Protein AF-A0A290FU38-F1 (afdb_monomer_lite)

Foldseek 3Di:
DDPPPVVPPPLQFDPQPQQQQFDADPVGTGGDPQCRSRRGHDPPPDD

Radius of gyration: 14.72 Å; chains: 1; bounding box: 42×24×37 Å

InterPro domains:
  IPR036410 Heat shock protein DnaJ, cysteine-rich domain superfamily [SSF57938] (12-41)

Secondary structure (DSSP, 8-state):
--------------TTTTTSSEEEETTEEEE-TTTTTSSS-------

Structure (mmCIF, N/CA/C/O backbone):
data_AF-A0A290FU38-F1
#
_entry.id   AF-A0A290FU38-F1
#
loop_
_atom_site.group_PDB
_atom_site.id
_atom_site.type_symbol
_atom_site.label_atom_id
_atom_site.label_alt_id
_atom_site.label_comp_id
_atom_site.label_asym_id
_atom_site.label_entity_id
_atom_site.label_se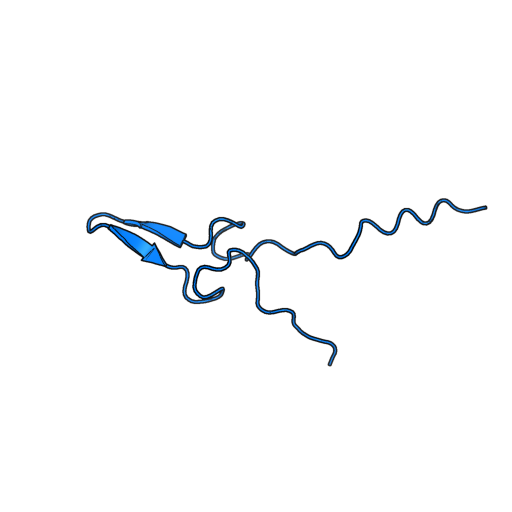q_id
_atom_site.pdbx_PDB_ins_code
_atom_site.Cartn_x
_atom_site.Cartn_y
_atom_site.Cartn_z
_atom_site.occupancy
_atom_site.B_iso_or_equiv
_atom_site.auth_seq_id
_atom_site.auth_comp_id
_atom_site.auth_asym_id
_atom_site.auth_atom_id
_atom_site.pdbx_PDB_model_num
ATOM 1 N N . MET A 1 1 ? 26.908 7.716 -29.125 1.00 48.28 1 MET A N 1
ATOM 2 C CA . MET A 1 1 ? 26.847 7.752 -27.648 1.00 48.28 1 MET A CA 1
ATOM 3 C C . MET A 1 1 ? 25.381 7.832 -27.295 1.00 48.28 1 MET A C 1
ATOM 5 O O . MET A 1 1 ? 24.871 8.901 -26.990 1.00 48.28 1 MET A O 1
ATOM 9 N N . GLU A 1 2 ? 24.686 6.712 -27.509 1.00 57.91 2 GLU A N 1
ATOM 10 C CA . GLU A 1 2 ? 23.278 6.575 -27.169 1.00 57.91 2 GLU A CA 1
ATOM 11 C C . GLU A 1 2 ? 23.097 6.789 -25.669 1.00 57.91 2 GLU A C 1
ATOM 13 O O . GLU A 1 2 ? 23.770 6.170 -24.843 1.00 57.91 2 GLU A O 1
ATOM 18 N N . ASN A 1 3 ? 22.199 7.715 -25.351 1.00 59.22 3 ASN A N 1
ATOM 19 C CA . ASN A 1 3 ? 21.745 8.020 -24.012 1.00 59.22 3 ASN A CA 1
ATOM 20 C C . ASN A 1 3 ? 20.977 6.797 -23.493 1.00 59.22 3 ASN A C 1
ATOM 22 O O . ASN A 1 3 ? 19.768 6.690 -23.669 1.00 59.22 3 ASN A O 1
ATOM 26 N N . GLN A 1 4 ? 21.679 5.825 -22.912 1.00 57.75 4 GLN A N 1
ATOM 27 C CA . GLN A 1 4 ? 21.043 4.799 -22.092 1.00 57.75 4 GLN A CA 1
ATOM 28 C C . GLN A 1 4 ? 20.750 5.418 -20.728 1.00 57.75 4 GLN A C 1
ATOM 30 O O . GLN A 1 4 ? 21.345 5.064 -19.712 1.00 57.75 4 GLN A O 1
ATOM 35 N N . GLU A 1 5 ? 19.813 6.363 -20.716 1.00 60.38 5 GLU A N 1
ATOM 36 C CA . GLU A 1 5 ? 18.959 6.553 -19.556 1.00 60.38 5 GLU A CA 1
ATOM 37 C C . GLU A 1 5 ? 18.243 5.215 -19.398 1.00 60.38 5 GLU A C 1
ATOM 39 O O . GLU A 1 5 ? 17.256 4.945 -20.070 1.00 60.38 5 GLU A O 1
ATOM 44 N N . GLN A 1 6 ? 18.816 4.302 -18.620 1.00 56.19 6 GLN A N 1
ATOM 45 C CA . GLN A 1 6 ? 18.050 3.186 -18.102 1.00 56.19 6 GLN A CA 1
ATOM 46 C C . GLN A 1 6 ? 17.123 3.836 -17.071 1.00 56.19 6 GLN A C 1
ATOM 48 O O . GLN A 1 6 ? 17.644 4.243 -16.027 1.00 56.19 6 GLN A O 1
ATOM 53 N N . PRO A 1 7 ? 15.817 4.061 -17.352 1.00 47.84 7 PRO A N 1
ATOM 54 C CA . PRO A 1 7 ? 14.908 4.510 -16.309 1.00 47.84 7 PRO A CA 1
ATOM 55 C C . PRO A 1 7 ? 15.005 3.458 -15.209 1.00 47.84 7 PRO A C 1
ATOM 57 O O . PRO A 1 7 ? 14.842 2.260 -15.441 1.00 47.84 7 PRO A O 1
ATOM 60 N N . GLY A 1 8 ? 15.549 3.907 -14.081 1.00 47.28 8 GLY A N 1
ATOM 61 C CA . GLY A 1 8 ? 16.154 3.030 -13.100 1.00 47.28 8 GLY A CA 1
ATOM 62 C C . GLY A 1 8 ? 15.115 2.086 -12.556 1.00 47.28 8 GLY A C 1
ATOM 63 O O . GLY A 1 8 ? 14.079 2.585 -12.146 1.00 47.28 8 GLY A O 1
ATOM 64 N N . THR A 1 9 ? 15.421 0.781 -12.551 1.00 52.31 9 THR A N 1
ATOM 65 C CA . THR A 1 9 ? 14.738 -0.248 -11.751 1.00 52.31 9 THR A CA 1
ATOM 66 C C . THR A 1 9 ? 13.330 0.195 -11.391 1.00 52.31 9 THR A C 1
ATOM 68 O O . THR A 1 9 ? 13.117 0.585 -10.240 1.00 52.31 9 THR A O 1
ATOM 71 N N . ASP A 1 10 ? 12.451 0.309 -12.398 1.00 54.34 10 ASP A N 1
ATOM 72 C CA . ASP A 1 10 ? 11.099 0.814 -12.206 1.00 54.34 10 ASP A CA 1
ATOM 73 C C . ASP A 1 10 ? 10.531 -0.016 -11.070 1.00 54.34 10 ASP A C 1
ATOM 75 O O . ASP A 1 10 ? 10.293 -1.215 -11.230 1.00 54.34 10 ASP A O 1
ATOM 79 N N . ALA A 1 11 ? 10.440 0.576 -9.881 1.00 61.12 11 ALA A N 1
ATOM 80 C CA . ALA A 1 11 ? 9.807 -0.055 -8.751 1.00 61.12 11 ALA A CA 1
ATOM 81 C C . ALA A 1 11 ? 8.345 -0.089 -9.159 1.00 61.12 11 ALA A C 1
ATOM 83 O O . ALA A 1 11 ? 7.607 0.856 -8.892 1.00 61.12 11 ALA A O 1
ATOM 84 N N . VAL A 1 12 ? 7.989 -1.117 -9.938 1.00 79.56 12 VAL A N 1
ATOM 85 C CA . VAL A 1 12 ? 6.672 -1.291 -10.525 1.00 79.56 12 VAL A CA 1
ATOM 86 C C . VAL A 1 12 ? 5.743 -1.160 -9.350 1.00 79.56 12 VAL A C 1
ATOM 88 O O . VAL A 1 12 ? 5.868 -1.906 -8.390 1.00 79.56 12 VAL A O 1
ATOM 91 N N . GLU A 1 13 ? 4.895 -0.149 -9.334 1.00 85.75 13 GLU A N 1
ATOM 92 C CA . GLU A 1 13 ? 3.986 0.014 -8.217 1.00 85.75 13 GLU A CA 1
ATOM 93 C C . GLU A 1 13 ? 3.052 -1.196 -8.187 1.00 85.75 13 GLU A C 1
ATOM 95 O O . GLU A 1 13 ? 2.705 -1.760 -9.226 1.00 85.75 13 GLU A O 1
ATOM 100 N N . CYS A 1 14 ? 2.661 -1.655 -6.996 1.00 87.69 14 CYS A N 1
ATOM 101 C CA . CYS A 1 14 ? 1.818 -2.838 -6.890 1.00 87.69 14 CYS A CA 1
ATOM 102 C C . CYS A 1 14 ? 0.537 -2.603 -7.705 1.00 87.69 14 CYS A C 1
ATOM 104 O O . CYS A 1 14 ? -0.245 -1.732 -7.324 1.00 87.69 14 CYS A O 1
ATOM 106 N N . PRO A 1 15 ? 0.254 -3.388 -8.762 1.00 84.62 15 PRO A N 1
ATOM 107 C CA . PRO A 1 15 ? -0.837 -3.091 -9.696 1.00 84.62 15 PRO A CA 1
ATOM 108 C C . PRO A 1 15 ? -2.221 -3.169 -9.039 1.00 84.62 15 PRO A C 1
ATOM 110 O O . PRO A 1 15 ? -3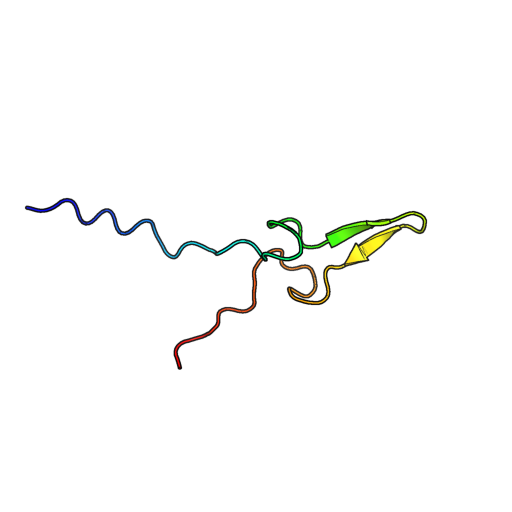.208 -2.692 -9.584 1.00 84.62 15 PRO A O 1
ATOM 113 N N . MET A 1 16 ? -2.292 -3.766 -7.847 1.00 88.06 16 MET A N 1
ATOM 114 C CA . MET A 1 16 ? -3.522 -3.931 -7.078 1.00 88.06 16 MET A CA 1
ATOM 115 C C . MET A 1 16 ? -3.830 -2.743 -6.164 1.00 88.06 16 MET A C 1
ATOM 117 O O . MET A 1 16 ? -4.989 -2.534 -5.827 1.00 88.06 16 MET A O 1
ATOM 121 N N . CYS A 1 17 ? -2.821 -1.986 -5.727 1.00 91.81 17 CYS A N 1
ATOM 122 C CA . CYS A 1 17 ? -3.020 -0.803 -4.876 1.00 91.81 17 CYS A CA 1
ATOM 123 C C . CYS A 1 17 ? -2.404 0.482 -5.447 1.00 91.81 17 CYS A C 1
ATOM 125 O O . CYS A 1 17 ? -2.534 1.533 -4.829 1.00 91.81 17 CYS A O 1
ATOM 127 N N . GLY A 1 18 ? -1.731 0.414 -6.596 1.00 87.75 18 GLY A N 1
ATOM 128 C CA . GLY A 1 18 ? -1.045 1.543 -7.220 1.00 87.75 18 GLY A CA 1
ATOM 129 C C . GLY A 1 18 ? -0.045 2.210 -6.279 1.00 87.75 18 GLY A C 1
ATOM 130 O O . GLY A 1 18 ? -0.154 3.403 -6.038 1.00 87.75 18 GLY A O 1
ATOM 131 N N . GLY A 1 19 ? 0.839 1.439 -5.638 1.00 88.94 19 GLY A N 1
ATOM 132 C CA . GLY A 1 19 ? 1.918 2.024 -4.824 1.00 88.94 19 GLY A CA 1
ATOM 133 C C . GLY A 1 19 ? 1.554 2.327 -3.369 1.00 88.94 19 GLY A C 1
ATOM 134 O O . GLY A 1 19 ? 2.430 2.492 -2.528 1.00 88.94 19 GLY A O 1
ATOM 135 N N . THR A 1 20 ? 0.268 2.337 -3.021 1.00 91.62 20 THR A N 1
ATOM 136 C CA . THR A 1 20 ? -0.190 2.793 -1.693 1.00 91.62 20 THR A CA 1
ATOM 137 C C . THR A 1 20 ? -0.070 1.754 -0.576 1.00 9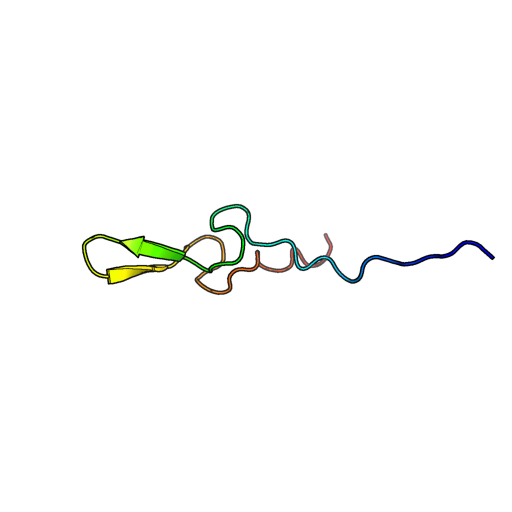1.62 20 THR A C 1
ATOM 139 O O . THR A 1 20 ? -0.133 2.096 0.602 1.00 91.62 20 THR A O 1
ATOM 142 N N . GLY A 1 21 ? 0.053 0.469 -0.917 1.00 91.00 21 GLY A N 1
ATOM 143 C CA . GLY A 1 21 ? 0.083 -0.631 0.052 1.00 91.00 21 GLY A CA 1
ATOM 144 C C . GLY A 1 21 ? -1.289 -1.014 0.623 1.00 91.00 21 GLY A C 1
ATOM 145 O O . GLY A 1 21 ? -1.394 -1.957 1.405 1.00 91.00 21 GLY A O 1
ATOM 146 N N . GLY A 1 22 ? -2.375 -0.349 0.233 1.00 93.00 22 GLY A N 1
ATOM 147 C CA . GLY A 1 22 ? -3.702 -0.611 0.784 1.00 93.00 22 GLY A CA 1
ATOM 148 C C . GLY A 1 22 ? -4.705 0.476 0.439 1.00 93.00 22 GLY A C 1
ATOM 149 O O . GLY A 1 22 ? -4.457 1.312 -0.419 1.00 93.00 22 GLY A O 1
ATOM 150 N N . TRP A 1 23 ? -5.857 0.457 1.097 1.00 93.62 23 TRP A N 1
ATOM 151 C CA . TRP A 1 23 ? -6.888 1.475 0.913 1.00 93.62 23 TRP A 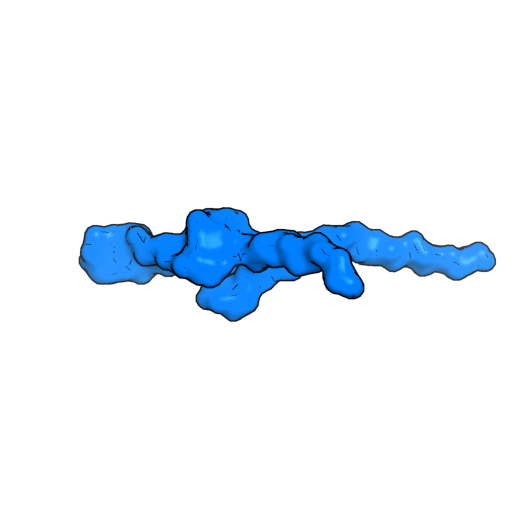CA 1
ATOM 152 C C . TRP A 1 23 ? -7.662 1.723 2.210 1.00 93.62 23 TRP A C 1
ATOM 154 O O . TRP A 1 23 ? -7.778 0.826 3.053 1.00 93.62 23 TRP A O 1
ATOM 164 N N . PRO A 1 24 ? -8.217 2.933 2.396 1.00 93.12 24 PRO A N 1
ATOM 165 C CA . PRO A 1 24 ? -9.084 3.214 3.530 1.00 93.12 24 PRO A CA 1
ATOM 166 C C . PRO A 1 24 ? -10.374 2.392 3.410 1.00 93.12 24 PRO A C 1
ATOM 168 O O . PRO A 1 24 ? -11.110 2.499 2.431 1.00 93.12 24 PRO A O 1
ATOM 171 N N . GLY A 1 25 ? -10.642 1.549 4.405 1.00 90.25 25 GLY A N 1
ATOM 172 C CA . GLY A 1 25 ? -11.878 0.787 4.532 1.00 90.25 25 GLY A CA 1
ATOM 173 C C . GLY A 1 25 ? -12.802 1.362 5.602 1.00 90.25 25 GLY A C 1
ATOM 174 O O . GLY A 1 25 ? -12.402 2.144 6.462 1.00 90.25 25 GLY A O 1
ATOM 175 N N . VAL A 1 26 ? -14.054 0.907 5.584 1.00 89.62 26 VAL A N 1
ATOM 176 C CA . VAL A 1 26 ? -15.108 1.290 6.543 1.00 89.62 26 VAL A CA 1
ATOM 177 C C . VAL A 1 26 ? -14.760 1.004 8.010 1.00 89.62 26 VAL A C 1
ATOM 179 O O . VAL A 1 26 ? -15.288 1.663 8.897 1.00 89.62 26 VAL A O 1
ATOM 182 N N . SER A 1 27 ? -13.880 0.037 8.276 1.00 91.44 27 SER A N 1
ATOM 183 C CA . SER A 1 27 ? -13.476 -0.379 9.630 1.00 91.44 27 SER A CA 1
ATOM 184 C C . SER A 1 27 ? -12.040 0.024 9.990 1.00 91.44 27 SER A C 1
ATOM 186 O O . SER A 1 27 ? -11.562 -0.338 11.061 1.00 91.44 27 SER A O 1
ATOM 188 N N . GLY A 1 28 ? -11.329 0.713 9.091 1.00 91.31 28 GLY A N 1
ATOM 189 C CA . GLY A 1 28 ? -9.898 0.997 9.212 1.00 91.31 28 GLY A CA 1
ATOM 190 C C . GLY A 1 28 ? -9.133 0.752 7.911 1.00 91.31 28 GLY A C 1
ATOM 191 O O . GLY A 1 28 ? -9.721 0.487 6.864 1.00 91.31 28 GLY A O 1
ATOM 192 N N . TRP A 1 29 ? -7.805 0.852 7.969 1.00 92.88 29 TRP A N 1
ATOM 193 C CA . TRP A 1 29 ? -6.943 0.622 6.808 1.00 92.88 29 TRP A CA 1
ATOM 194 C C . TRP A 1 29 ? -6.966 -0.848 6.375 1.00 92.88 29 TRP A C 1
ATOM 196 O O . TRP A 1 29 ? -6.682 -1.744 7.171 1.00 92.88 29 TRP A O 1
ATOM 206 N N . VAL A 1 30 ? -7.280 -1.098 5.104 1.00 93.88 30 VAL A N 1
ATOM 207 C CA . VAL A 1 30 ? -7.240 -2.432 4.503 1.00 93.88 30 VAL A CA 1
ATOM 208 C C . VAL A 1 30 ? -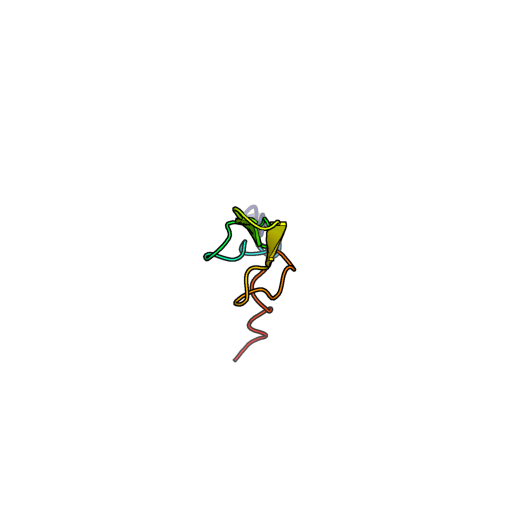5.900 -2.601 3.804 1.00 93.88 30 VAL A C 1
ATOM 210 O O . VAL A 1 30 ? -5.617 -1.947 2.803 1.00 93.88 30 VAL A O 1
ATOM 213 N N . VAL A 1 31 ? -5.071 -3.497 4.335 1.00 93.19 31 VAL A N 1
ATOM 214 C CA . VAL A 1 31 ? -3.758 -3.809 3.763 1.00 93.19 31 VAL A CA 1
ATOM 215 C C . VAL A 1 31 ? -3.930 -4.580 2.455 1.00 93.19 31 VAL A C 1
ATOM 217 O O . VAL A 1 31 ? -4.630 -5.596 2.395 1.00 93.19 31 VAL A O 1
ATOM 220 N N . CYS A 1 32 ? -3.252 -4.124 1.404 1.00 93.25 32 CYS A N 1
ATOM 221 C CA . CYS A 1 32 ? -3.203 -4.817 0.127 1.00 93.25 32 CYS A CA 1
ATOM 222 C C . CYS A 1 32 ? -2.435 -6.132 0.310 1.00 93.25 32 CYS A C 1
ATOM 224 O O . CYS A 1 32 ? -1.224 -6.135 0.507 1.00 93.25 32 CYS A O 1
ATOM 226 N N . ARG A 1 33 ? -3.140 -7.267 0.258 1.00 89.44 33 ARG A N 1
ATOM 227 C CA . ARG A 1 33 ? -2.543 -8.606 0.430 1.00 89.44 33 ARG A CA 1
ATOM 228 C C . ARG A 1 33 ? -1.482 -8.959 -0.629 1.00 89.44 33 ARG A C 1
ATOM 230 O O . ARG A 1 33 ? -0.478 -9.545 -0.240 1.00 89.44 33 ARG A O 1
ATOM 237 N N . PRO A 1 34 ? -1.653 -8.609 -1.920 1.00 84.25 34 PRO A N 1
ATOM 238 C CA . PRO A 1 34 ? -0.667 -8.888 -2.970 1.00 84.25 34 PRO A CA 1
ATOM 239 C C . PRO A 1 34 ? 0.739 -8.331 -2.706 1.00 84.25 34 PRO A C 1
ATOM 241 O O . PRO A 1 34 ? 1.716 -9.049 -2.886 1.00 84.25 34 PRO A O 1
ATOM 244 N N . CYS A 1 35 ? 0.849 -7.081 -2.248 1.00 88.31 35 CYS A N 1
ATOM 245 C CA . CYS A 1 35 ? 2.125 -6.490 -1.821 1.00 88.31 35 CYS A CA 1
ATOM 246 C C . CYS A 1 35 ? 2.358 -6.594 -0.311 1.00 88.31 35 CYS A C 1
ATOM 248 O O . CYS A 1 35 ? 3.386 -6.174 0.200 1.00 88.31 35 CYS A O 1
ATOM 250 N N . ASN A 1 36 ? 1.395 -7.128 0.435 1.00 89.31 36 ASN A N 1
ATOM 251 C CA . ASN A 1 36 ? 1.421 -7.192 1.889 1.00 89.31 36 ASN A CA 1
ATOM 252 C C . ASN A 1 36 ? 1.699 -5.834 2.566 1.00 89.31 36 ASN A C 1
ATOM 254 O O . ASN A 1 36 ? 2.407 -5.764 3.568 1.00 89.31 36 ASN A O 1
ATOM 258 N N . GLY A 1 37 ? 1.160 -4.748 2.008 1.00 90.38 37 GLY A N 1
ATOM 259 C CA . GLY A 1 37 ? 1.330 -3.407 2.572 1.00 90.38 37 GLY A CA 1
ATOM 260 C C . GLY A 1 37 ? 2.543 -2.623 2.088 1.00 90.38 37 GLY A C 1
ATOM 261 O O . GLY A 1 37 ? 2.653 -1.453 2.433 1.00 90.38 37 GLY A O 1
ATOM 262 N N . THR A 1 38 ? 3.435 -3.209 1.287 1.00 88.50 38 THR A N 1
ATOM 263 C CA . THR A 1 38 ? 4.681 -2.533 0.881 1.00 88.50 38 THR A CA 1
ATOM 264 C C . THR A 1 38 ? 4.495 -1.529 -0.250 1.00 88.50 38 THR A C 1
ATOM 266 O O . THR A 1 38 ? 5.413 -0.774 -0.545 1.00 88.50 38 THR A O 1
ATOM 269 N N . GLY A 1 39 ? 3.344 -1.545 -0.929 1.00 86.81 39 GLY A N 1
ATOM 270 C CA . GLY A 1 39 ? 3.104 -0.708 -2.108 1.00 86.81 39 GLY A CA 1
ATOM 271 C C . GLY A 1 39 ? 3.844 -1.178 -3.360 1.00 86.81 39 GLY A C 1
ATOM 272 O O . GLY A 1 39 ? 3.486 -0.782 -4.461 1.00 86.81 39 GLY A O 1
ATOM 273 N N . THR A 1 40 ? 4.779 -2.112 -3.230 1.00 85.69 40 THR A N 1
ATOM 274 C CA . THR A 1 40 ? 5.539 -2.708 -4.329 1.00 85.69 40 THR A CA 1
ATOM 275 C C . THR A 1 40 ? 5.190 -4.193 -4.467 1.00 85.69 40 THR A C 1
ATOM 277 O O . THR A 1 40 ? 5.003 -4.881 -3.461 1.0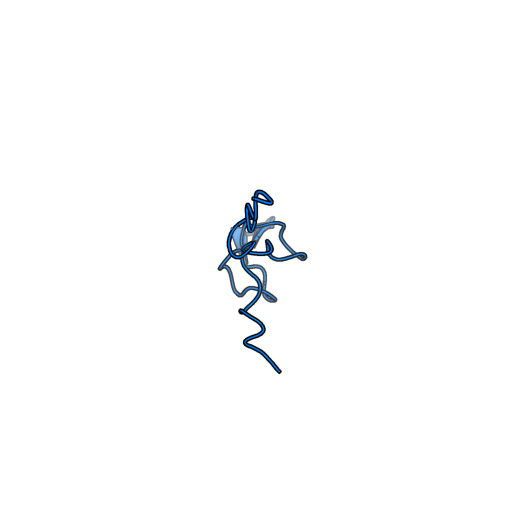0 85.69 40 THR A O 1
ATOM 280 N N . PRO A 1 41 ? 5.046 -4.736 -5.687 1.00 75.00 41 PRO A N 1
ATOM 281 C CA . PRO A 1 41 ? 5.008 -6.170 -5.880 1.00 75.00 41 PRO A CA 1
ATOM 282 C C . PRO A 1 41 ? 6.305 -6.729 -5.301 1.00 75.00 41 PRO A C 1
ATOM 284 O O . PRO A 1 41 ? 7.348 -6.065 -5.319 1.00 75.00 41 PRO A O 1
ATOM 287 N N . LYS A 1 42 ? 6.247 -7.947 -4.755 1.00 67.00 42 LYS A N 1
ATOM 288 C CA . LYS A 1 42 ? 7.492 -8.635 -4.423 1.00 67.00 42 LYS A CA 1
ATOM 289 C C . LYS A 1 42 ? 8.358 -8.619 -5.681 1.00 67.00 42 LYS A C 1
ATOM 291 O O . LYS A 1 42 ? 7.798 -8.918 -6.738 1.00 67.00 42 LYS A O 1
ATOM 296 N N . PRO A 1 43 ? 9.645 -8.232 -5.583 1.00 58.69 43 PRO A N 1
ATOM 297 C CA . PRO A 1 43 ? 10.531 -8.318 -6.724 1.00 58.69 43 PRO A CA 1
ATOM 298 C C . PRO A 1 43 ? 10.418 -9.755 -7.216 1.00 58.69 43 PRO A C 1
ATOM 300 O O . PRO A 1 43 ? 10.712 -10.698 -6.476 1.00 58.69 43 PRO A O 1
ATOM 303 N N . GLU A 1 44 ? 9.858 -9.915 -8.411 1.00 58.22 44 GLU A N 1
ATOM 304 C CA . GLU A 1 44 ? 9.991 -11.142 -9.170 1.00 58.22 44 GLU A CA 1
ATOM 305 C C . GLU A 1 44 ? 11.470 -11.179 -9.531 1.00 58.22 44 GLU A C 1
ATOM 307 O O . GLU A 1 44 ? 11.920 -10.636 -10.535 1.00 58.22 44 GLU A O 1
ATOM 312 N N . GLU A 1 45 ? 12.258 -11.655 -8.574 1.00 48.62 45 GLU A N 1
ATOM 313 C CA . GLU A 1 45 ? 13.679 -11.839 -8.724 1.00 48.62 45 GLU A CA 1
ATOM 314 C C . GLU A 1 45 ? 13.850 -12.945 -9.758 1.00 48.62 45 GLU A C 1
ATOM 316 O O . GLU A 1 45 ? 13.720 -14.120 -9.441 1.00 48.62 45 GLU A O 1
ATOM 321 N N . SER A 1 46 ? 14.050 -12.511 -11.005 1.00 48.03 46 SER A N 1
ATOM 322 C CA . SER A 1 46 ? 14.787 -13.199 -12.065 1.00 48.03 46 SER A CA 1
ATOM 323 C C . SER A 1 46 ? 14.551 -14.715 -12.118 1.00 48.03 46 SER A C 1
ATOM 325 O O . SER A 1 46 ? 15.323 -15.480 -11.539 1.00 48.03 46 SER A O 1
ATOM 327 N N . ALA A 1 47 ? 13.506 -15.148 -12.827 1.00 40.84 47 ALA A N 1
ATOM 328 C CA . ALA A 1 47 ? 13.438 -16.524 -13.328 1.00 40.84 47 ALA A CA 1
ATOM 329 C C . ALA A 1 47 ? 14.286 -16.676 -14.599 1.00 40.84 47 ALA A C 1
ATOM 331 O O . ALA A 1 47 ? 14.243 -15.752 -15.445 1.00 40.84 47 ALA A O 1
#

Organism: Pseudomonas putida (NCBI:txid303)

pLDDT: mean 76.47, std 17.42, range [40.84, 93.88]

Sequence (47 aa):
MENQEQPGTDAVECPMCGGTGGWPGVSGWVVCRPCNGTGTPKPEESA